Protein AF-A0A662P6S3-F1 (afdb_monomer)

Nearest PDB structures (foldseek):
  6v1i-assembly1_A  TM=3.596E-01  e=6.073E-02  Oshimavirus P7426
  6ejq-assembly1_I  TM=2.987E-01  e=2.767E+00  Thermus phage G20c
  6ejq-assembly1_E  TM=3.464E-01  e=5.175E+00  Thermus phage G20c

Solvent-accessible surface area (backbone atoms only — not comparable to full-atom values): 9634 Å² total; per-residue (Å²): 129,86,75,76,51,68,52,67,73,70,69,38,56,66,60,55,50,51,44,48,74,74,66,49,50,53,57,56,47,15,51,53,54,22,58,75,40,73,78,77,55,81,51,48,38,71,56,46,50,54,49,53,51,50,52,51,50,56,47,45,71,61,45,46,63,53,51,53,52,49,45,68,71,39,48,67,61,51,52,47,49,52,47,54,52,43,55,52,29,50,34,36,44,73,30,42,43,79,51,51,96,83,76,46,79,63,54,73,54,51,75,69,60,20,51,52,24,47,56,50,42,52,53,51,48,52,51,53,36,46,76,70,62,67,57,66,99,63,75,99,70,80,88,71,71,92,64,81,55,68,58,59,58,48,52,53,51,50,56,53,50,53,72,72,76,111

Radius of gyration: 28.18 Å; Cα contacts (8 Å, |Δi|>4): 94; chains: 1; bounding box: 60×35×78 Å

Sequence (166 aa):
MASVQKIEKYGLQERTLTLLSEGHSHQEIAEILTRELEGRDTISQPAVSRWLKKVRKRRQEVVQPKVDKFLEETVESDLKCLQEMMDFQYQQFKGRLAADISGGQPKILGLKERNQAHDRLLEILKVKFRWMGIDGDQGAGDILDPVDLSKFRNELKEEMKEAQNG

Secondary structure (DSSP, 8-state):
-PPPPHHHHTT-HHHHHHHHHTT--HHHHHHHHHHHTTTS----HHHHHHHHHHHHHHHHHHHHHHHHHHHHHHHHHHHHHHHHHHHHHHHHHTT-PPPPTTTPPPPPPPHHHHHHHHHHHHHHHHHHHHHTT-S-S--SS----SS-THHHHHHHHHHHHHHHH-

pLDDT: mean 70.37, std 17.24, range [32.03, 95.81]

Foldseek 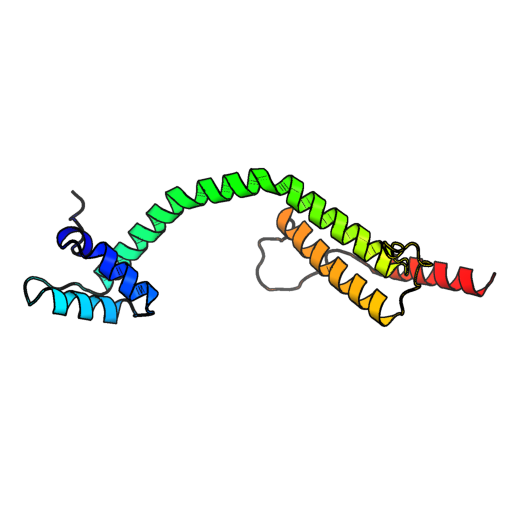3Di:
DPPDQVCRVVVVVVVLVVCVVVVDQLQVSQVVVQVVCVPVDGGHSVSSVVVVVVVVVVCCVVVVVVVVVVCVVCVVVVVVVLVVLLVQLVCVLVQFHDADPVRDDTGRDDPVSNVVSVVVNLVSVVVVCVVVVVPDPDDDDDDPPPDPCVVVVVVVVVVVVVVVPD

Structure (mmCIF, N/CA/C/O backbone):
data_AF-A0A662P6S3-F1
#
_entry.id   AF-A0A662P6S3-F1
#
loop_
_atom_site.group_PDB
_atom_site.id
_atom_site.type_symbol
_atom_site.label_atom_id
_atom_site.label_alt_id
_atom_site.label_comp_id
_atom_site.label_asym_id
_atom_site.label_entity_id
_atom_site.label_seq_id
_atom_site.pdbx_PDB_ins_code
_atom_site.Cartn_x
_atom_site.Cartn_y
_atom_site.Cartn_z
_atom_site.occupancy
_atom_site.B_iso_or_equiv
_atom_site.auth_seq_id
_atom_site.auth_comp_id
_atom_site.auth_asym_id
_atom_site.auth_atom_id
_atom_site.pdbx_PDB_model_num
ATOM 1 N N . MET A 1 1 ? -22.759 -14.641 22.903 1.00 38.41 1 MET A N 1
ATOM 2 C CA . MET A 1 1 ? -22.920 -13.299 22.300 1.00 38.41 1 MET A CA 1
ATOM 3 C C . MET A 1 1 ? -21.594 -12.563 22.424 1.00 38.41 1 MET A C 1
ATOM 5 O O . MET A 1 1 ? -21.098 -12.458 23.537 1.00 38.41 1 MET A O 1
ATOM 9 N N . ALA A 1 2 ? -20.967 -12.136 21.322 1.00 45.50 2 ALA A N 1
ATOM 10 C CA . ALA A 1 2 ? -19.737 -11.345 21.407 1.00 45.50 2 ALA A CA 1
ATOM 11 C C . ALA A 1 2 ? -20.061 -10.015 22.103 1.00 45.50 2 ALA A C 1
ATOM 13 O O . ALA A 1 2 ? -20.923 -9.279 21.628 1.00 45.50 2 ALA A O 1
ATOM 14 N N . SER A 1 3 ? -19.428 -9.733 23.244 1.00 58.19 3 SER A N 1
ATOM 15 C CA . SER A 1 3 ? -19.622 -8.470 23.963 1.00 58.19 3 SER A CA 1
ATOM 16 C C . SER A 1 3 ? -19.355 -7.303 23.012 1.00 58.19 3 SER A C 1
ATOM 18 O O . SER A 1 3 ? -18.282 -7.259 22.400 1.00 58.19 3 SER A O 1
ATOM 20 N N . VAL A 1 4 ? -20.303 -6.371 22.890 1.00 65.19 4 VAL A N 1
ATOM 21 C CA . VAL A 1 4 ? -20.112 -5.139 22.110 1.00 65.19 4 VAL A CA 1
ATOM 22 C C . VAL A 1 4 ? -18.844 -4.453 22.617 1.00 65.19 4 VAL A C 1
ATOM 24 O O . VAL A 1 4 ? -18.700 -4.217 23.819 1.00 65.19 4 VAL A O 1
ATOM 27 N N . GLN A 1 5 ? -17.883 -4.203 21.724 1.00 80.88 5 GLN A N 1
ATOM 28 C CA . GLN A 1 5 ? -16.609 -3.611 22.127 1.00 80.88 5 GLN A CA 1
ATOM 29 C C . GLN A 1 5 ? -16.862 -2.191 22.642 1.00 80.88 5 GLN A C 1
ATOM 31 O O . GLN A 1 5 ? -17.642 -1.451 22.047 1.00 80.88 5 GLN A O 1
ATOM 36 N N . LYS A 1 6 ? -16.206 -1.799 23.743 1.00 86.62 6 LYS A N 1
ATOM 37 C CA . LYS A 1 6 ? -16.462 -0.517 24.428 1.00 86.62 6 LYS A CA 1
ATOM 38 C C . LYS A 1 6 ? -16.406 0.694 23.486 1.00 86.62 6 LYS A C 1
ATOM 40 O O . LYS A 1 6 ? -17.244 1.577 23.587 1.00 86.62 6 LYS A O 1
ATOM 45 N N . ILE A 1 7 ? -15.491 0.686 22.518 1.00 89.38 7 ILE A N 1
ATOM 46 C CA . ILE A 1 7 ? -15.366 1.745 21.504 1.00 89.38 7 ILE A CA 1
ATOM 47 C C . ILE A 1 7 ? -16.655 1.901 20.680 1.00 89.38 7 ILE A C 1
ATOM 49 O O . ILE A 1 7 ? -17.087 3.019 20.427 1.00 89.38 7 ILE A O 1
ATOM 53 N N . GLU A 1 8 ? -17.306 0.794 20.310 1.00 90.38 8 GLU A N 1
ATOM 54 C CA . GLU A 1 8 ? -18.583 0.815 19.582 1.00 90.38 8 GLU A CA 1
ATOM 55 C C . GLU A 1 8 ? -19.743 1.212 20.497 1.00 90.38 8 GLU A C 1
ATOM 57 O O . GLU A 1 8 ? -20.603 1.992 20.099 1.00 90.38 8 GLU A O 1
ATOM 62 N N . LYS A 1 9 ? -19.738 0.708 21.738 1.00 89.69 9 LYS A N 1
ATOM 63 C CA . LYS A 1 9 ? -20.754 1.007 22.755 1.00 89.69 9 LYS A CA 1
ATOM 64 C C . LYS A 1 9 ? -20.862 2.509 23.046 1.00 89.69 9 LYS A C 1
ATOM 66 O O . LYS A 1 9 ? -21.966 2.997 23.255 1.00 89.69 9 LYS A O 1
ATOM 71 N N . TYR A 1 10 ? -19.734 3.215 23.082 1.00 91.31 10 TYR A N 1
ATOM 72 C CA . TYR A 1 10 ? -19.676 4.639 23.421 1.00 91.31 10 TYR A CA 1
ATOM 73 C C . TYR A 1 10 ? -19.621 5.574 22.203 1.00 91.31 10 TYR A C 1
ATOM 75 O O . TYR A 1 10 ? -19.476 6.776 22.387 1.00 91.31 10 TYR A O 1
ATOM 83 N N . GLY A 1 11 ? -19.738 5.063 20.972 1.00 90.56 11 GLY A N 1
ATOM 84 C CA . GLY A 1 11 ? -19.722 5.921 19.780 1.00 90.56 11 GLY A CA 1
ATOM 85 C C . GLY A 1 11 ? -18.351 6.541 19.461 1.00 90.56 11 GLY A C 1
ATOM 86 O O . GLY A 1 11 ? -18.282 7.577 18.811 1.00 90.56 11 GLY A O 1
ATOM 87 N N . LEU A 1 12 ? -17.251 5.934 19.921 1.00 92.62 12 LEU A N 1
ATOM 88 C CA . LEU A 1 12 ? -15.894 6.497 19.836 1.00 92.62 12 LEU A CA 1
ATOM 89 C C . LEU A 1 12 ? -15.134 6.077 18.567 1.00 92.62 12 LEU A C 1
ATOM 91 O O . LEU A 1 12 ? -13.921 6.269 18.475 1.00 92.62 12 LEU A O 1
ATOM 95 N N . GLN A 1 13 ? -15.810 5.461 17.594 1.00 92.31 13 GLN A N 1
ATOM 96 C CA . GLN A 1 13 ? -15.182 4.867 16.410 1.00 92.31 13 GLN A CA 1
ATOM 97 C C . GLN A 1 13 ? -14.409 5.898 15.583 1.00 92.31 13 GLN A C 1
ATOM 99 O O . GLN A 1 13 ? -13.244 5.678 15.259 1.00 92.31 13 GLN A O 1
ATOM 104 N N . GLU A 1 14 ? -15.059 7.010 15.236 1.00 90.25 14 GLU A N 1
ATOM 105 C CA . GLU A 1 14 ? -14.456 8.069 14.424 1.00 90.25 14 GLU A CA 1
ATOM 106 C C . GLU A 1 14 ? -13.274 8.695 15.157 1.00 90.25 14 GLU A C 1
ATOM 108 O O . GLU A 1 14 ? -12.165 8.723 14.632 1.00 90.25 14 GLU A O 1
ATOM 113 N N . ARG A 1 15 ? -13.472 9.042 16.432 1.00 93.12 15 ARG A N 1
ATOM 114 C CA . ARG A 1 15 ? -12.425 9.602 17.286 1.00 93.12 15 ARG A CA 1
ATOM 115 C C . ARG A 1 15 ? -11.196 8.698 17.393 1.00 93.12 15 ARG A C 1
ATOM 117 O O . ARG A 1 15 ? -10.072 9.172 17.261 1.00 93.12 15 ARG A O 1
ATOM 124 N N . THR A 1 16 ? -11.405 7.392 17.567 1.00 90.94 16 THR A N 1
ATOM 125 C CA . THR A 1 16 ? -10.322 6.394 17.622 1.00 90.94 16 THR A CA 1
ATOM 126 C C . THR A 1 16 ? -9.518 6.361 16.316 1.00 90.94 16 THR A C 1
ATOM 128 O O . THR A 1 16 ? -8.301 6.193 16.347 1.00 90.94 16 THR A O 1
ATOM 131 N N . LEU A 1 17 ? -10.178 6.518 15.163 1.00 89.69 17 LEU A N 1
ATOM 132 C CA . LEU A 1 17 ? -9.511 6.551 13.858 1.00 89.69 17 LEU A CA 1
ATOM 133 C C . LEU A 1 17 ? -8.761 7.863 13.624 1.00 89.69 17 LEU A C 1
ATOM 135 O O . LEU A 1 17 ? -7.653 7.819 13.094 1.00 89.69 17 LEU A O 1
ATOM 139 N N . THR A 1 18 ? -9.331 8.995 14.041 1.00 87.81 18 THR A N 1
ATOM 140 C CA . THR A 1 18 ? -8.677 10.307 13.963 1.00 87.81 18 THR A CA 1
ATOM 141 C C . THR A 1 18 ? -7.380 10.309 14.764 1.00 87.81 18 THR A C 1
ATOM 143 O O . THR A 1 18 ? -6.325 10.584 14.201 1.00 87.81 18 THR A O 1
ATOM 146 N N . LEU A 1 19 ? -7.422 9.870 16.026 1.00 86.69 19 LEU A N 1
ATOM 147 C CA . LEU A 1 19 ? -6.229 9.809 16.875 1.00 86.69 19 LEU A CA 1
ATOM 148 C C . LEU A 1 19 ? -5.149 8.880 16.293 1.00 86.69 19 LEU A C 1
ATOM 150 O O . LEU A 1 19 ? -3.960 9.180 16.358 1.00 86.69 19 LEU A O 1
ATOM 154 N N . LEU A 1 20 ? -5.551 7.763 15.675 1.00 87.75 20 LEU A N 1
ATOM 155 C CA . LEU A 1 20 ? -4.606 6.889 14.979 1.00 87.75 20 LEU A CA 1
ATOM 156 C C . LEU A 1 20 ? -3.960 7.588 13.769 1.00 87.75 20 LEU A C 1
ATOM 158 O O . LEU A 1 20 ? -2.769 7.408 13.533 1.00 87.75 20 LEU A O 1
ATOM 162 N N . SER A 1 21 ? -4.724 8.375 13.003 1.00 77.69 21 SER A N 1
ATOM 163 C CA . SER A 1 21 ? -4.194 9.131 11.856 1.00 77.69 21 SER A CA 1
ATOM 164 C C . SER A 1 21 ? -3.273 10.283 12.260 1.00 77.69 21 SER A C 1
ATOM 166 O O . SER A 1 21 ? -2.363 10.625 11.513 1.00 77.69 21 SER A O 1
ATOM 168 N N . GLU A 1 22 ? -3.463 10.824 13.463 1.00 84.44 22 GLU A N 1
ATOM 169 C CA . GLU A 1 22 ? -2.597 11.833 14.082 1.00 84.44 22 GLU A CA 1
ATOM 170 C C . GLU A 1 22 ? -1.282 11.232 14.618 1.00 84.44 22 GLU A C 1
ATOM 172 O O . GLU A 1 22 ? -0.404 11.961 15.071 1.00 84.44 22 GLU A O 1
ATOM 177 N N . GLY A 1 23 ? -1.112 9.906 14.532 1.00 89.62 23 GLY A N 1
ATOM 178 C CA . GLY A 1 23 ? 0.123 9.209 14.896 1.00 89.62 23 GLY A CA 1
ATOM 179 C C . GLY A 1 23 ? 0.190 8.740 16.349 1.00 89.62 23 GLY A C 1
ATOM 180 O O . GLY A 1 23 ? 1.239 8.257 16.773 1.00 89.62 23 GLY A O 1
ATOM 181 N N . HIS A 1 24 ? -0.905 8.834 17.110 1.00 88.62 24 HIS A N 1
ATOM 182 C CA . HIS A 1 24 ? -0.928 8.366 18.493 1.00 88.62 24 HIS A CA 1
ATOM 183 C C . HIS A 1 24 ? -0.779 6.842 18.588 1.00 88.62 24 HIS A C 1
ATOM 185 O O . HIS A 1 24 ? -1.395 6.065 17.850 1.00 88.62 24 HIS A O 1
ATOM 191 N N . SER A 1 25 ? 0.006 6.397 19.564 1.00 93.69 25 SER A N 1
ATOM 192 C CA . SER A 1 25 ? 0.114 4.990 19.933 1.00 93.69 25 SER A CA 1
ATOM 193 C C . SER A 1 25 ? -1.201 4.469 20.524 1.00 93.69 25 SER A C 1
ATOM 195 O O . SER A 1 25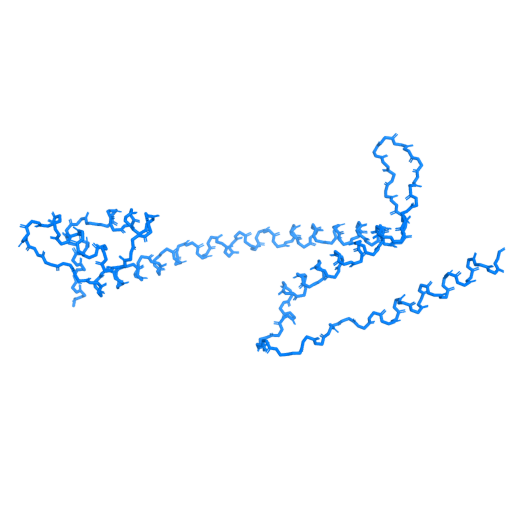 ? -2.008 5.205 21.088 1.00 93.69 25 SER A O 1
ATOM 197 N N . HIS A 1 26 ? -1.418 3.151 20.474 1.00 93.69 26 HIS A N 1
ATOM 198 C CA . HIS A 1 26 ? -2.639 2.550 21.030 1.00 93.69 26 HIS A CA 1
ATOM 199 C C . HIS A 1 26 ? -2.834 2.829 22.532 1.00 93.69 26 HIS A C 1
ATOM 201 O O . HIS A 1 26 ? -3.968 2.805 23.009 1.00 93.69 26 HIS A O 1
ATOM 207 N N . GLN A 1 27 ? -1.739 3.042 23.270 1.00 95.25 27 GLN A N 1
ATOM 208 C CA . GLN A 1 27 ? -1.772 3.385 24.690 1.00 95.25 27 GLN A CA 1
ATOM 209 C C . GLN A 1 27 ? -2.273 4.819 24.888 1.00 95.25 27 GLN A C 1
ATOM 211 O O . GLN A 1 27 ? -3.226 5.028 25.633 1.00 95.25 27 GLN A O 1
ATOM 216 N N . GLU A 1 28 ? -1.709 5.782 24.157 1.00 93.94 28 GLU A N 1
ATOM 217 C CA . GLU A 1 28 ? -2.140 7.185 24.205 1.00 93.94 28 GLU A CA 1
ATOM 218 C C . GLU A 1 28 ? -3.605 7.333 23.791 1.00 93.94 28 GLU A C 1
ATOM 220 O O . GLU A 1 28 ? -4.372 8.018 24.463 1.00 93.94 28 GLU A O 1
ATOM 225 N N . ILE A 1 29 ? -4.032 6.614 22.748 1.00 94.56 29 ILE A N 1
ATOM 226 C CA . ILE A 1 29 ? -5.438 6.583 22.327 1.00 94.56 29 ILE A CA 1
ATOM 227 C C . ILE A 1 29 ? -6.333 6.096 23.473 1.00 94.56 29 ILE A C 1
ATOM 229 O O . ILE A 1 29 ? -7.358 6.706 23.761 1.00 94.56 29 ILE A O 1
ATOM 233 N N . ALA A 1 30 ? -5.959 5.006 24.148 1.00 95.56 30 ALA A N 1
ATOM 234 C CA . ALA A 1 30 ? -6.745 4.459 25.251 1.00 95.56 30 ALA A CA 1
ATOM 235 C C . ALA A 1 30 ? -6.880 5.451 26.419 1.00 95.56 30 ALA A C 1
ATOM 237 O O . ALA A 1 30 ? -7.960 5.584 26.999 1.00 95.56 30 ALA A O 1
ATOM 238 N N . GLU A 1 31 ? -5.807 6.176 26.734 1.00 95.81 31 GLU A N 1
ATOM 239 C CA . GLU A 1 31 ? -5.801 7.205 27.773 1.00 95.81 31 GLU A CA 1
ATOM 240 C C . GLU A 1 31 ? -6.660 8.412 27.398 1.00 95.81 31 GLU A C 1
ATOM 242 O O . GLU A 1 31 ? -7.466 8.848 28.218 1.00 95.81 31 GLU A O 1
ATOM 247 N N . ILE A 1 32 ? -6.535 8.920 26.169 1.00 95.31 32 ILE A N 1
ATOM 248 C CA . ILE A 1 32 ? -7.335 10.048 25.671 1.00 95.31 32 ILE A CA 1
ATOM 249 C C . ILE A 1 32 ? -8.822 9.691 25.717 1.00 95.31 32 ILE A C 1
ATOM 251 O O . ILE A 1 32 ? -9.604 10.406 26.339 1.00 95.31 32 ILE A O 1
ATOM 255 N N . LEU A 1 33 ? -9.203 8.539 25.158 1.00 94.50 33 LEU A N 1
ATOM 256 C CA . LEU A 1 33 ? -10.597 8.094 25.144 1.00 94.50 33 LEU A CA 1
ATOM 257 C C . LEU A 1 33 ? -11.141 7.840 26.558 1.00 94.50 33 LEU A C 1
ATOM 259 O O . LEU A 1 33 ? -12.308 8.102 26.828 1.00 94.50 33 LEU A O 1
ATOM 263 N N . THR A 1 34 ? -10.312 7.347 27.483 1.00 94.75 34 THR A N 1
ATOM 264 C CA . THR A 1 34 ? -10.714 7.173 28.889 1.00 94.75 34 THR A CA 1
ATOM 265 C C . THR A 1 34 ? -10.964 8.515 29.577 1.00 94.75 34 THR A C 1
ATOM 267 O O . THR A 1 34 ? -11.920 8.631 30.341 1.00 94.75 34 THR A O 1
ATOM 270 N N . ARG A 1 35 ? -10.143 9.539 29.305 1.00 93.75 35 ARG A N 1
ATOM 271 C CA . ARG A 1 35 ? -10.355 10.896 29.837 1.00 93.75 35 ARG A CA 1
ATOM 272 C C . ARG A 1 35 ? -11.633 11.521 29.272 1.00 93.75 35 ARG A C 1
ATOM 274 O O . ARG A 1 35 ? -12.411 12.076 30.038 1.00 93.75 35 ARG A O 1
ATOM 281 N N . GLU A 1 36 ? -11.882 11.362 27.972 1.00 91.88 36 GLU A N 1
ATOM 282 C CA . GLU A 1 36 ? -13.101 11.841 27.293 1.00 91.88 36 GLU A CA 1
ATOM 283 C C . GLU A 1 36 ? -14.386 11.156 27.806 1.00 91.88 36 GLU A C 1
ATOM 285 O O . GLU A 1 36 ? -15.478 11.701 27.671 1.00 91.88 36 GLU A O 1
ATOM 290 N N . LEU A 1 37 ? -14.277 9.978 28.433 1.00 91.62 37 LEU A N 1
ATOM 291 C CA . LEU A 1 37 ? -15.408 9.291 29.064 1.00 91.62 37 LEU A CA 1
ATOM 292 C C . LEU A 1 37 ? -15.768 9.829 30.459 1.00 91.62 37 LEU A C 1
ATOM 294 O O . LEU A 1 37 ? -16.737 9.338 31.039 1.00 91.62 37 LEU A O 1
ATOM 298 N N . GLU A 1 38 ? -15.021 10.795 31.005 1.00 88.81 38 GLU A N 1
ATOM 299 C CA . GLU A 1 38 ? -15.315 11.484 32.276 1.00 88.81 38 GLU A CA 1
ATOM 300 C C . GLU A 1 38 ? -15.654 10.524 33.438 1.00 88.81 38 GLU A C 1
ATOM 302 O O . GLU A 1 38 ? -16.576 10.742 34.222 1.00 88.81 38 GLU A O 1
ATOM 307 N N . GLY A 1 39 ? -14.934 9.400 33.531 1.00 83.56 39 GLY A N 1
ATOM 308 C CA . GLY A 1 39 ? -15.119 8.403 34.594 1.00 83.56 39 GLY A CA 1
ATOM 309 C C . GLY A 1 39 ? -16.289 7.429 34.397 1.00 83.56 39 GLY A C 1
ATOM 310 O O . GLY A 1 39 ? -16.508 6.573 35.251 1.00 83.56 39 GLY A O 1
ATOM 311 N N . ARG A 1 40 ? -17.018 7.493 33.273 1.00 86.12 40 ARG A N 1
ATOM 312 C CA . ARG A 1 40 ? -18.115 6.552 32.963 1.00 86.12 40 ARG A CA 1
ATOM 313 C C . ARG A 1 40 ? -17.633 5.126 32.710 1.00 86.12 40 ARG A C 1
ATOM 315 O O . ARG A 1 40 ? -18.367 4.178 32.977 1.00 86.12 40 ARG A O 1
ATOM 322 N N . ASP A 1 41 ? -16.446 4.972 32.130 1.00 89.88 41 ASP A N 1
ATOM 323 C CA . ASP A 1 41 ? -15.787 3.685 31.901 1.00 89.88 41 ASP A CA 1
ATOM 324 C C . ASP A 1 41 ? -14.297 3.911 31.583 1.00 89.88 41 ASP A C 1
ATOM 326 O O . ASP A 1 41 ? -13.845 5.037 31.379 1.00 89.88 41 ASP A O 1
ATOM 330 N N . THR A 1 42 ? -13.537 2.824 31.506 1.00 91.38 42 THR A N 1
ATOM 331 C CA . THR A 1 42 ? -12.135 2.809 31.090 1.00 91.38 42 THR A CA 1
ATOM 332 C C . THR A 1 42 ? -11.968 2.012 29.803 1.00 91.38 42 THR A C 1
ATOM 334 O O . THR A 1 42 ? -12.436 0.868 29.676 1.00 91.38 42 THR A O 1
ATOM 337 N N . ILE A 1 43 ? -11.247 2.605 28.855 1.00 91.81 43 ILE A N 1
ATOM 338 C CA . ILE A 1 43 ? -10.806 1.957 27.624 1.00 91.81 43 ILE A CA 1
ATOM 339 C C . ILE A 1 43 ? -9.344 1.573 27.799 1.00 91.81 43 ILE A C 1
ATOM 341 O O . ILE A 1 43 ? -8.497 2.402 28.098 1.00 91.81 43 ILE A O 1
ATOM 345 N N . SER A 1 44 ? -9.048 0.288 27.620 1.00 93.19 44 SER A N 1
ATOM 346 C CA . SER A 1 44 ? -7.687 -0.230 27.716 1.00 93.19 44 SER A CA 1
ATOM 347 C C . SER A 1 44 ? -7.027 -0.325 26.341 1.00 93.19 44 SER A C 1
ATOM 349 O O . SER A 1 44 ? -7.696 -0.533 25.325 1.00 93.19 44 SER A O 1
ATOM 351 N N . GLN A 1 45 ? -5.697 -0.256 26.304 1.00 94.44 45 GLN A N 1
ATOM 352 C CA . GLN A 1 45 ? -4.906 -0.434 25.082 1.00 94.44 45 GLN A CA 1
ATOM 353 C C . GLN A 1 45 ? -5.247 -1.731 24.313 1.00 94.44 45 GLN A C 1
ATOM 355 O O . GLN A 1 45 ? -5.429 -1.665 23.091 1.00 94.44 45 GLN A O 1
ATOM 360 N N . PRO A 1 46 ? -5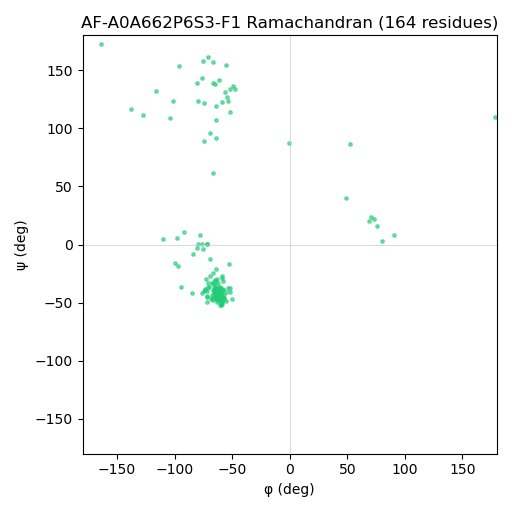.471 -2.895 24.967 1.00 93.69 46 PRO A N 1
ATOM 361 C CA . PRO A 1 46 ? -5.895 -4.103 24.262 1.00 93.69 46 PRO A CA 1
ATOM 362 C C . PRO A 1 46 ? -7.299 -4.003 23.654 1.00 93.69 46 PRO A C 1
ATOM 364 O O . PRO A 1 46 ? -7.620 -4.749 22.727 1.00 93.69 46 PRO A O 1
ATOM 367 N N . ALA A 1 47 ? -8.173 -3.140 24.180 1.00 91.12 47 ALA A N 1
ATOM 368 C CA . ALA A 1 47 ? -9.487 -2.889 23.590 1.00 91.12 47 ALA A CA 1
ATOM 369 C C . ALA A 1 47 ? -9.354 -2.081 22.290 1.00 91.12 47 ALA A C 1
ATOM 371 O O . ALA A 1 47 ? -9.934 -2.476 21.279 1.00 91.12 47 ALA A O 1
ATOM 372 N N . VAL A 1 48 ? -8.522 -1.033 22.297 1.00 91.50 48 VAL A N 1
ATOM 373 C CA . VAL A 1 48 ? -8.177 -0.240 21.103 1.00 91.50 48 VAL A CA 1
ATOM 374 C C . VAL A 1 48 ? -7.551 -1.125 20.028 1.00 91.50 48 VAL A C 1
ATOM 376 O O . VAL A 1 48 ? -8.045 -1.176 18.903 1.00 91.50 48 VAL A O 1
ATOM 379 N N . SER A 1 49 ? -6.528 -1.907 20.385 1.00 91.88 49 SER A N 1
ATOM 380 C CA . SER A 1 49 ? -5.843 -2.800 19.444 1.00 91.88 49 SER A CA 1
ATOM 381 C C . SER A 1 49 ? -6.791 -3.824 18.806 1.00 91.88 49 SER A C 1
ATOM 383 O O . SER A 1 49 ? -6.798 -3.999 17.584 1.00 91.88 49 SER A O 1
ATOM 385 N N . ARG A 1 50 ? -7.648 -4.477 19.606 1.00 91.44 50 ARG A N 1
ATOM 386 C CA . ARG A 1 50 ? -8.627 -5.450 19.092 1.00 91.44 50 ARG A CA 1
ATOM 387 C C . ARG A 1 50 ? -9.647 -4.809 18.158 1.00 91.44 50 ARG A C 1
ATOM 389 O O . ARG A 1 50 ? -9.996 -5.417 17.144 1.00 91.44 50 ARG A O 1
ATOM 396 N N . TRP A 1 51 ? -10.104 -3.604 18.479 1.00 92.94 51 TRP A N 1
ATOM 397 C CA . TRP A 1 51 ? -11.048 -2.881 17.638 1.00 92.94 51 TRP A CA 1
ATOM 398 C C . TRP A 1 51 ? -10.414 -2.450 16.314 1.00 92.94 51 TRP A C 1
ATOM 400 O O . TRP A 1 51 ? -10.956 -2.752 15.252 1.00 92.94 51 TRP A O 1
ATOM 410 N N . LEU A 1 52 ? -9.214 -1.866 16.343 1.00 88.94 52 LEU A N 1
ATOM 411 C CA . LEU A 1 52 ? -8.478 -1.494 15.131 1.00 88.94 52 LEU A CA 1
ATOM 412 C C . LEU A 1 52 ? -8.190 -2.705 14.235 1.00 88.94 52 LEU A C 1
ATOM 414 O O . LEU A 1 52 ? -8.354 -2.628 13.016 1.00 88.94 52 LEU A O 1
ATOM 418 N N . LYS A 1 53 ? -7.851 -3.861 14.823 1.00 88.69 53 LYS A N 1
ATOM 419 C CA . LYS A 1 53 ? -7.689 -5.119 14.077 1.00 88.69 53 LYS A CA 1
ATOM 420 C C . LYS A 1 53 ? -8.991 -5.550 13.393 1.00 88.69 53 LYS A C 1
ATOM 422 O O . LYS A 1 53 ? -8.961 -5.953 12.231 1.00 88.69 53 LYS A O 1
ATOM 427 N N . LYS A 1 54 ? -10.135 -5.433 14.078 1.00 87.94 54 LYS A N 1
ATOM 428 C CA . LYS A 1 54 ? -11.467 -5.711 13.511 1.00 87.94 54 LYS A CA 1
ATOM 429 C C . LYS A 1 54 ? -11.785 -4.764 12.349 1.00 87.94 54 LYS A C 1
ATOM 431 O O . LYS A 1 54 ? -12.230 -5.227 11.301 1.00 87.94 54 LYS A O 1
ATOM 436 N N . VAL A 1 55 ? -11.514 -3.466 12.500 1.00 83.38 55 VAL A N 1
ATOM 437 C CA . VAL A 1 55 ? -11.704 -2.468 11.434 1.00 83.38 55 VAL A CA 1
ATOM 438 C C . VAL A 1 55 ? -10.821 -2.780 10.230 1.00 83.38 55 VAL A C 1
ATOM 440 O O . VAL A 1 55 ? -11.321 -2.784 9.108 1.00 83.38 55 VAL A O 1
ATOM 443 N N . ARG A 1 56 ? -9.538 -3.094 10.443 1.00 83.25 56 ARG A N 1
ATOM 444 C CA . ARG A 1 56 ? -8.610 -3.471 9.368 1.00 83.25 56 ARG A CA 1
ATOM 445 C C . ARG A 1 56 ? -9.104 -4.694 8.605 1.00 83.25 56 ARG A C 1
ATOM 447 O O . ARG A 1 56 ? -9.135 -4.650 7.383 1.00 83.25 56 ARG A O 1
ATOM 454 N N . LYS A 1 57 ? -9.546 -5.738 9.312 1.00 80.19 57 LYS A N 1
ATOM 455 C CA . LYS A 1 57 ? -10.100 -6.945 8.687 1.00 80.19 57 LYS A CA 1
ATOM 456 C C . LYS A 1 57 ? -11.340 -6.627 7.845 1.00 80.19 57 LYS A C 1
ATOM 458 O O . LYS A 1 57 ? -11.389 -6.995 6.682 1.00 80.19 57 LYS A O 1
ATOM 463 N N . ARG A 1 58 ? -12.292 -5.863 8.392 1.00 79.75 58 ARG A N 1
ATOM 464 C CA . ARG A 1 58 ? -13.503 -5.454 7.661 1.00 79.75 58 ARG A CA 1
ATOM 465 C C . ARG A 1 58 ? -13.179 -4.601 6.433 1.00 79.75 58 ARG A C 1
ATOM 467 O O . ARG A 1 58 ? -13.795 -4.762 5.388 1.00 79.75 58 ARG A O 1
ATOM 474 N N . ARG A 1 59 ? -12.219 -3.677 6.552 1.00 75.62 59 ARG A N 1
ATOM 475 C CA . ARG A 1 59 ? -11.746 -2.877 5.414 1.00 75.62 59 ARG A CA 1
ATOM 476 C C . ARG A 1 59 ? -11.097 -3.769 4.365 1.00 75.62 59 ARG A C 1
ATOM 478 O O . ARG A 1 59 ? -11.416 -3.610 3.201 1.00 75.62 59 ARG A O 1
ATOM 485 N N . GLN A 1 60 ? -10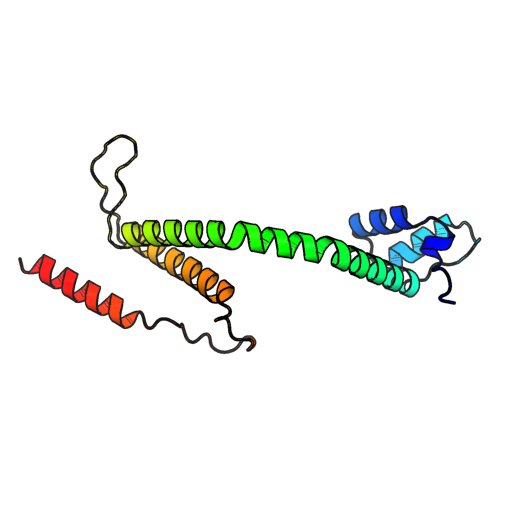.258 -4.719 4.766 1.00 68.94 60 GLN A N 1
ATOM 486 C CA . GLN A 1 60 ? -9.638 -5.675 3.852 1.00 68.94 60 GLN A CA 1
ATOM 487 C C . GLN A 1 60 ? -10.690 -6.509 3.111 1.00 68.94 60 GLN A C 1
ATOM 489 O O . GLN A 1 60 ? -10.626 -6.593 1.896 1.00 68.94 60 GLN A O 1
ATOM 494 N N . GLU A 1 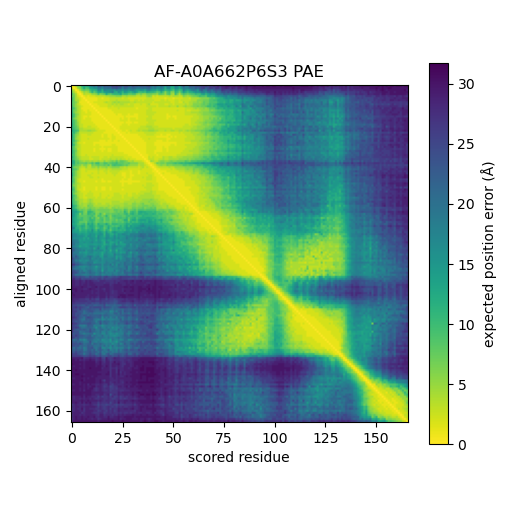61 ? -11.709 -7.029 3.796 1.00 76.38 61 GLU A N 1
ATOM 495 C CA . GLU A 1 61 ? -12.805 -7.791 3.169 1.00 76.38 61 GLU A CA 1
ATOM 496 C C . GLU A 1 61 ? -13.569 -6.991 2.096 1.00 76.38 61 GLU A C 1
ATOM 498 O O . GLU A 1 61 ? -14.092 -7.573 1.152 1.00 76.38 61 GLU A O 1
ATOM 503 N N . VAL A 1 62 ? -13.626 -5.659 2.210 1.00 73.31 62 VAL A N 1
ATOM 504 C CA . VAL A 1 62 ? -14.314 -4.782 1.243 1.00 73.31 62 VAL A CA 1
ATOM 505 C C . VAL A 1 62 ? -13.373 -4.231 0.169 1.00 73.31 62 VAL A C 1
ATOM 507 O O . VAL A 1 62 ? -13.782 -4.035 -0.974 1.00 73.31 62 VAL A O 1
ATOM 510 N N . VAL A 1 63 ? -12.134 -3.914 0.540 1.00 65.50 63 VAL A N 1
ATOM 511 C CA . VAL A 1 63 ? -11.148 -3.263 -0.330 1.00 65.50 63 VAL A CA 1
ATOM 512 C C . VAL A 1 63 ? -10.415 -4.290 -1.178 1.00 65.50 63 VAL A C 1
ATOM 514 O O . VAL A 1 63 ? -10.239 -4.038 -2.364 1.00 65.50 63 VAL A O 1
ATOM 517 N N . GLN A 1 64 ? -10.038 -5.440 -0.613 1.00 66.56 64 GLN A N 1
ATOM 518 C CA . GLN A 1 64 ? -9.265 -6.461 -1.320 1.00 66.56 64 GLN A CA 1
ATOM 519 C C . GLN A 1 64 ? -9.959 -6.902 -2.615 1.00 66.56 64 GLN A C 1
ATOM 521 O O . GLN A 1 64 ? -9.325 -6.776 -3.652 1.00 66.56 64 GLN A O 1
ATOM 526 N N . PRO A 1 65 ? -11.269 -7.233 -2.638 1.00 70.62 65 PRO A N 1
ATOM 527 C CA . PRO A 1 65 ? -11.918 -7.628 -3.889 1.00 70.62 65 PRO A CA 1
ATOM 528 C C . PRO A 1 65 ? -11.950 -6.513 -4.942 1.00 70.62 65 PRO A C 1
ATOM 530 O O . PRO A 1 65 ? -11.963 -6.786 -6.136 1.00 70.62 65 PRO A O 1
ATOM 533 N N . LYS A 1 66 ? -11.984 -5.242 -4.517 1.00 66.31 66 LYS A N 1
ATOM 534 C CA . LYS A 1 66 ? -11.936 -4.100 -5.443 1.00 66.31 66 LYS A CA 1
ATOM 535 C C . LYS A 1 66 ? -10.542 -3.913 -6.026 1.00 66.31 66 LYS A C 1
ATOM 537 O O . LYS A 1 66 ? -10.433 -3.558 -7.191 1.00 66.31 66 LYS A O 1
ATOM 542 N N . VAL A 1 67 ? -9.510 -4.123 -5.212 1.00 60.97 67 VAL A N 1
ATOM 543 C CA . VAL A 1 67 ? -8.114 -4.096 -5.655 1.00 60.97 67 VAL A CA 1
ATOM 544 C C . VAL A 1 67 ? -7.853 -5.258 -6.602 1.00 60.97 67 VAL A C 1
ATOM 546 O O . VAL A 1 67 ? -7.339 -5.019 -7.682 1.00 60.97 67 VAL A O 1
ATOM 549 N N . ASP A 1 68 ? -8.270 -6.473 -6.250 1.00 65.69 68 ASP A N 1
ATOM 550 C CA . ASP A 1 68 ? -8.094 -7.661 -7.091 1.00 65.69 68 ASP A CA 1
ATOM 551 C C . ASP A 1 68 ? -8.783 -7.473 -8.447 1.00 65.69 68 ASP A C 1
ATOM 553 O O . ASP A 1 68 ? -8.160 -7.660 -9.485 1.00 65.69 68 ASP A O 1
ATOM 557 N N . LYS A 1 69 ? -10.027 -6.977 -8.446 1.00 69.31 69 LYS A N 1
ATOM 558 C CA . LYS A 1 69 ? -10.752 -6.652 -9.678 1.00 69.31 69 LYS A CA 1
ATOM 559 C C . LYS A 1 69 ? -10.057 -5.564 -10.503 1.00 69.31 69 LYS A C 1
ATOM 561 O O . LYS A 1 69 ? -9.973 -5.679 -11.718 1.00 69.31 69 LYS A O 1
ATOM 566 N N . PHE A 1 70 ? -9.572 -4.505 -9.856 1.00 58.75 70 PHE A N 1
ATOM 567 C CA . PHE A 1 70 ? -8.822 -3.454 -10.543 1.00 58.75 70 PHE A CA 1
ATOM 568 C C . PHE A 1 70 ? -7.546 -4.016 -11.179 1.00 58.75 70 PHE A C 1
ATOM 570 O O . PHE A 1 70 ? -7.271 -3.720 -12.332 1.00 58.75 70 PHE A O 1
ATOM 577 N N . LEU A 1 71 ? -6.805 -4.864 -10.460 1.00 62.88 71 LEU A N 1
ATOM 578 C CA . LEU A 1 71 ? -5.616 -5.525 -10.992 1.00 62.88 71 LEU A CA 1
ATOM 579 C C . LEU A 1 71 ? -5.973 -6.414 -12.186 1.00 62.88 71 LEU A C 1
ATOM 581 O O . LEU A 1 71 ? -5.328 -6.304 -13.218 1.00 62.88 71 LEU A O 1
ATOM 585 N N . GLU A 1 72 ? -7.015 -7.241 -12.096 1.00 70.06 72 GLU A N 1
ATOM 586 C CA . GLU A 1 72 ? -7.488 -8.053 -13.227 1.00 70.06 72 GLU A CA 1
ATOM 587 C C . GLU A 1 72 ? -7.813 -7.200 -14.463 1.00 70.06 72 GLU A C 1
ATOM 589 O O . GLU A 1 72 ? -7.469 -7.579 -15.582 1.00 70.06 72 GLU A O 1
ATOM 594 N N . GLU A 1 73 ? -8.432 -6.033 -14.266 1.00 69.19 73 GLU A N 1
ATOM 595 C CA . GLU A 1 73 ? 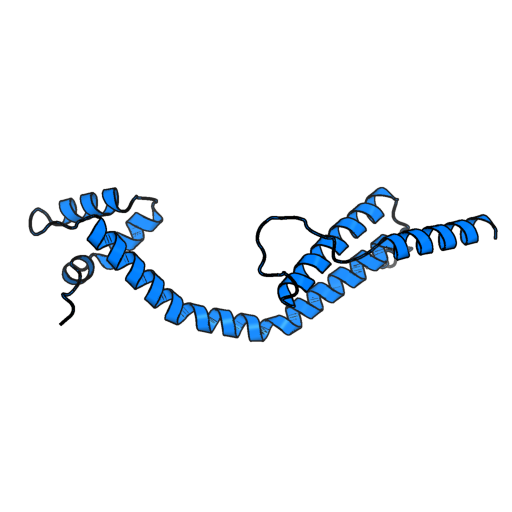-8.772 -5.098 -15.341 1.00 69.19 73 GLU A CA 1
ATOM 596 C C . GLU A 1 73 ? -7.540 -4.396 -15.938 1.00 69.19 73 GLU A C 1
ATOM 598 O O . GLU A 1 73 ? -7.535 -4.097 -17.134 1.00 69.19 73 GLU A O 1
ATOM 603 N N . THR A 1 74 ? -6.495 -4.124 -15.145 1.00 65.06 74 THR A N 1
ATOM 604 C CA . THR A 1 74 ? -5.314 -3.381 -15.618 1.00 65.06 74 THR A CA 1
ATOM 605 C C . THR A 1 74 ? -4.144 -4.254 -16.045 1.00 65.06 74 THR A C 1
ATOM 607 O O . THR A 1 74 ? -3.316 -3.764 -16.808 1.00 65.06 74 THR A O 1
ATOM 610 N N . VAL A 1 75 ? -4.076 -5.532 -15.648 1.00 70.25 75 VAL A N 1
ATOM 611 C CA . VAL A 1 75 ? -2.925 -6.424 -15.910 1.00 70.25 75 VAL A CA 1
ATOM 612 C C . VAL A 1 75 ? -2.505 -6.418 -17.379 1.00 70.25 75 VAL A C 1
ATOM 614 O O . VAL A 1 75 ? -1.319 -6.285 -17.673 1.00 70.25 75 VAL A O 1
ATOM 617 N N . GLU A 1 76 ? -3.445 -6.535 -18.319 1.00 68.81 76 GLU A N 1
ATOM 618 C CA . GLU A 1 76 ? -3.109 -6.553 -19.749 1.00 68.81 76 GLU A CA 1
ATOM 619 C C . GLU A 1 76 ? -2.508 -5.216 -20.211 1.00 68.81 76 GLU A C 1
ATOM 621 O O . GLU A 1 76 ? -1.486 -5.187 -20.902 1.00 68.81 76 GLU A O 1
ATOM 626 N N . SER A 1 77 ? -3.104 -4.102 -19.779 1.00 68.75 77 SER A N 1
ATOM 627 C CA . SER A 1 77 ? -2.616 -2.752 -20.076 1.00 68.75 77 SER A CA 1
ATOM 628 C C . SER A 1 77 ? -1.246 -2.490 -19.444 1.00 68.75 77 SER A C 1
ATOM 630 O O . SER A 1 77 ? -0.362 -1.929 -20.091 1.00 68.75 77 SER A O 1
ATOM 632 N N . ASP A 1 78 ? -1.045 -2.923 -18.202 1.00 68.25 78 ASP A N 1
ATOM 633 C CA . ASP A 1 78 ? 0.199 -2.754 -17.454 1.00 68.25 78 ASP A CA 1
ATOM 634 C C . ASP A 1 78 ? 1.329 -3.584 -18.080 1.00 68.25 78 ASP A C 1
ATOM 636 O O . ASP A 1 78 ? 2.432 -3.076 -18.292 1.00 68.25 78 ASP A O 1
ATOM 640 N N . LEU A 1 79 ? 1.052 -4.834 -18.473 1.00 70.81 79 LEU A N 1
ATOM 641 C CA . LEU A 1 79 ? 2.004 -5.685 -19.195 1.00 70.81 79 LEU A CA 1
ATOM 642 C C . LEU A 1 79 ? 2.363 -5.111 -20.567 1.00 70.81 79 LEU A C 1
ATOM 644 O O . LEU A 1 79 ? 3.531 -5.164 -20.962 1.00 70.81 79 LEU A O 1
ATOM 648 N N . LYS A 1 80 ? 1.387 -4.543 -21.282 1.00 73.75 80 LYS A N 1
ATOM 649 C CA . LYS A 1 80 ? 1.629 -3.864 -22.557 1.00 73.75 80 LYS A CA 1
ATOM 650 C C . LYS A 1 80 ? 2.516 -2.632 -22.370 1.00 73.75 80 LYS A C 1
ATOM 652 O O . LYS A 1 80 ? 3.491 -2.482 -23.097 1.00 73.75 80 LYS A O 1
ATOM 657 N N . CYS A 1 81 ? 2.241 -1.809 -21.362 1.00 69.94 81 CYS A N 1
ATOM 658 C CA . CYS A 1 81 ? 3.065 -0.649 -21.022 1.00 69.94 81 CYS A CA 1
ATOM 659 C C . CYS A 1 81 ? 4.505 -1.063 -20.670 1.00 69.94 81 CYS A C 1
ATOM 661 O O . CYS A 1 81 ? 5.465 -0.503 -21.198 1.00 69.94 81 CYS A O 1
ATOM 663 N N . LEU A 1 82 ? 4.678 -2.107 -19.849 1.00 70.12 82 LEU A N 1
ATOM 664 C CA . LEU A 1 82 ? 6.001 -2.653 -19.527 1.00 70.12 82 LEU A CA 1
ATOM 665 C C . LEU A 1 82 ? 6.737 -3.158 -20.775 1.00 70.12 82 LEU A C 1
ATOM 667 O O . LEU A 1 82 ? 7.945 -2.951 -20.895 1.00 70.12 82 LEU A O 1
ATOM 671 N N . GLN A 1 83 ? 6.028 -3.795 -21.709 1.00 74.12 83 GLN A N 1
ATOM 672 C CA . GLN A 1 83 ? 6.592 -4.238 -22.982 1.00 74.12 83 GLN A CA 1
ATOM 673 C C . GLN A 1 83 ? 7.026 -3.046 -23.851 1.00 74.12 83 GLN A C 1
ATOM 675 O O . GLN A 1 83 ? 8.153 -3.040 -24.334 1.00 74.12 83 GLN A O 1
ATOM 680 N N . GLU A 1 84 ? 6.198 -2.006 -23.977 1.00 75.69 84 GLU A N 1
ATOM 681 C CA . GLU A 1 84 ? 6.529 -0.776 -24.714 1.00 75.69 84 GLU A CA 1
ATOM 682 C C . GLU A 1 84 ? 7.743 -0.051 -24.107 1.00 75.69 84 GLU A C 1
ATOM 684 O O . GLU A 1 84 ? 8.647 0.380 -24.828 1.00 75.69 84 GLU A O 1
ATOM 689 N N . MET A 1 85 ? 7.815 0.031 -22.773 1.00 72.94 85 MET A N 1
ATOM 690 C CA . MET A 1 85 ? 8.977 0.572 -22.066 1.00 72.94 85 MET A CA 1
ATOM 691 C C . MET A 1 85 ? 10.234 -0.261 -22.331 1.00 72.94 85 MET A C 1
ATOM 693 O O . MET A 1 85 ? 11.302 0.305 -22.570 1.00 72.94 85 MET A O 1
ATOM 697 N N . MET A 1 86 ? 10.122 -1.591 -22.304 1.00 75.12 86 MET A N 1
ATOM 698 C CA . MET A 1 86 ? 11.235 -2.495 -22.591 1.00 75.12 86 MET A CA 1
ATOM 699 C C . MET A 1 86 ? 11.727 -2.323 -24.031 1.00 75.12 86 MET A C 1
ATOM 701 O O . MET A 1 86 ? 12.924 -2.152 -24.249 1.00 75.12 86 MET A O 1
ATOM 705 N N . ASP A 1 87 ? 10.820 -2.291 -25.005 1.00 76.19 87 ASP A N 1
ATOM 706 C CA . ASP A 1 87 ? 11.163 -2.112 -26.414 1.00 76.19 87 ASP A CA 1
ATOM 707 C C . ASP A 1 87 ? 11.846 -0.758 -26.644 1.00 76.19 87 ASP A C 1
ATOM 709 O O . ASP A 1 87 ? 12.882 -0.689 -27.311 1.00 76.19 87 ASP A O 1
ATOM 713 N N . PHE A 1 88 ? 11.345 0.311 -26.016 1.00 75.62 88 PHE A N 1
ATOM 714 C CA . PHE A 1 88 ? 11.977 1.628 -26.061 1.00 75.62 88 PHE A CA 1
ATOM 715 C C . PHE A 1 88 ? 13.398 1.607 -25.484 1.00 75.62 88 PHE A C 1
ATOM 717 O O . PHE A 1 88 ? 14.338 2.042 -26.154 1.00 75.62 88 PHE A O 1
ATOM 724 N N . GLN A 1 89 ? 13.592 1.079 -24.270 1.00 75.00 89 GLN A N 1
ATOM 725 C CA . GLN A 1 89 ? 14.924 1.020 -23.657 1.00 75.00 89 GLN A CA 1
ATOM 726 C C . GLN A 1 89 ? 15.876 0.102 -24.442 1.00 75.00 89 GLN A C 1
ATOM 728 O O . GLN A 1 89 ? 17.070 0.385 -24.524 1.00 75.00 89 GLN A O 1
ATOM 733 N N . TYR A 1 90 ? 15.369 -0.952 -25.087 1.00 75.25 90 TYR A N 1
ATOM 734 C CA . TYR A 1 90 ? 16.161 -1.814 -25.963 1.00 75.25 90 TYR A CA 1
ATOM 735 C C . TYR A 1 90 ? 16.663 -1.075 -27.209 1.00 75.25 90 TYR A C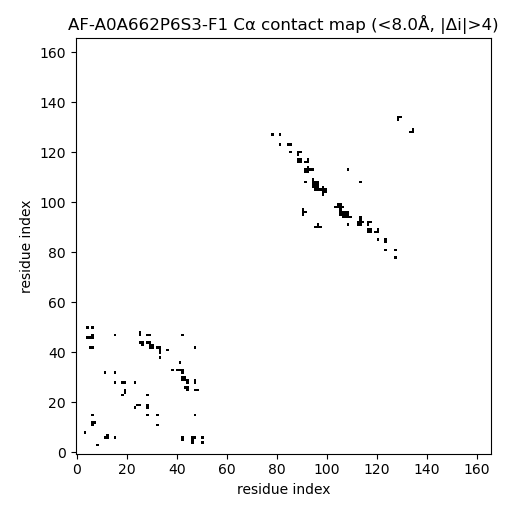 1
ATOM 737 O O . TYR A 1 90 ? 17.834 -1.212 -27.575 1.00 75.25 90 TYR A O 1
ATOM 745 N N . GLN A 1 91 ? 15.830 -0.229 -27.825 1.00 74.44 91 GLN A N 1
ATOM 746 C CA . GLN A 1 91 ? 16.280 0.640 -28.919 1.00 74.44 91 GLN A CA 1
ATOM 747 C C . GLN A 1 91 ? 17.363 1.619 -28.444 1.00 74.44 91 GLN A C 1
ATOM 749 O O . GLN A 1 91 ? 18.417 1.721 -29.079 1.00 74.44 91 GLN A O 1
ATOM 754 N N . GLN A 1 92 ? 17.167 2.250 -27.279 1.00 71.00 92 GLN A N 1
ATOM 755 C CA . GLN A 1 92 ? 18.162 3.143 -26.671 1.00 71.00 92 GLN A CA 1
ATOM 756 C C . GLN A 1 92 ? 19.489 2.407 -26.424 1.00 71.00 92 GLN A C 1
ATOM 758 O O . GLN A 1 92 ? 20.557 2.887 -26.805 1.00 71.00 92 GLN A O 1
ATOM 763 N N . PHE A 1 93 ? 19.443 1.195 -25.868 1.00 71.12 93 PHE A N 1
ATOM 764 C CA . PHE A 1 93 ? 20.624 0.362 -25.642 1.00 71.12 93 PHE A CA 1
ATOM 765 C C . PHE A 1 93 ? 21.365 0.000 -26.939 1.00 71.12 93 PHE A C 1
ATOM 767 O O . PHE A 1 93 ? 22.599 0.009 -26.968 1.00 71.12 93 PHE A O 1
ATOM 774 N N . LYS A 1 94 ? 20.646 -0.243 -28.042 1.00 71.00 94 LYS A N 1
ATOM 775 C CA . LYS A 1 94 ? 21.233 -0.426 -29.383 1.00 71.00 94 LYS A CA 1
ATOM 776 C C . LYS A 1 94 ? 21.787 0.864 -30.001 1.00 71.00 94 LYS A C 1
ATOM 778 O O . LYS A 1 94 ? 22.300 0.831 -31.116 1.00 71.00 94 LYS A O 1
ATOM 783 N N . GLY A 1 95 ? 21.708 1.992 -29.294 1.00 64.75 95 GLY A N 1
ATOM 784 C CA . GLY A 1 95 ? 22.146 3.297 -29.783 1.00 64.75 95 GLY A CA 1
ATOM 785 C C . GLY A 1 95 ? 21.182 3.921 -30.791 1.00 64.75 95 GLY A C 1
ATOM 786 O O . GLY A 1 95 ? 21.572 4.848 -31.494 1.00 64.75 95 GLY A O 1
ATOM 787 N N . ARG A 1 96 ? 19.943 3.419 -30.879 1.00 65.06 96 ARG A N 1
ATOM 788 C CA . ARG A 1 96 ? 18.897 3.912 -31.778 1.00 65.06 96 ARG A CA 1
ATOM 789 C C . ARG A 1 96 ? 17.889 4.723 -30.965 1.00 65.06 96 ARG A C 1
ATOM 791 O O . ARG A 1 96 ? 17.122 4.161 -30.189 1.00 65.06 96 ARG A O 1
ATOM 798 N N . LEU A 1 97 ? 17.866 6.043 -31.136 1.00 65.25 97 LEU A N 1
ATOM 799 C CA . LEU A 1 97 ? 16.729 6.842 -30.676 1.00 65.25 97 LEU A CA 1
ATOM 800 C C . LEU A 1 97 ? 15.600 6.748 -31.710 1.00 65.25 97 LEU A C 1
ATOM 802 O O . LEU A 1 97 ? 15.866 6.860 -32.909 1.00 65.25 97 LEU A O 1
ATOM 806 N N . ALA A 1 98 ? 14.348 6.621 -31.262 1.00 53.69 98 ALA A N 1
ATOM 807 C CA . ALA A 1 98 ? 13.224 7.045 -32.092 1.00 53.69 98 ALA A CA 1
ATOM 808 C C . ALA A 1 98 ? 13.452 8.523 -32.441 1.00 53.69 98 ALA A C 1
ATOM 810 O O . ALA A 1 98 ? 13.817 9.301 -31.557 1.00 53.69 98 ALA A O 1
ATOM 811 N N . ALA A 1 99 ? 13.334 8.874 -33.724 1.00 52.31 99 ALA A N 1
ATOM 812 C CA . ALA A 1 99 ? 13.483 10.249 -34.181 1.00 52.31 99 ALA A CA 1
ATOM 813 C C . ALA A 1 99 ? 12.648 11.168 -33.284 1.00 52.31 99 ALA A C 1
ATOM 815 O O . ALA A 1 99 ? 11.504 10.842 -32.958 1.00 52.31 99 ALA A O 1
ATOM 816 N N . ASP A 1 100 ? 13.244 12.282 -32.861 1.00 49.56 100 ASP A N 1
ATOM 817 C CA . ASP A 1 100 ? 12.519 13.325 -32.146 1.00 49.56 100 ASP A CA 1
ATOM 818 C C . ASP A 1 100 ? 11.243 13.628 -32.948 1.00 49.56 100 ASP A C 1
ATOM 820 O O . ASP A 1 100 ? 11.303 13.696 -34.181 1.00 49.56 100 ASP A O 1
ATOM 824 N N . ILE A 1 101 ? 10.095 13.775 -32.279 1.00 49.53 101 ILE A N 1
ATOM 825 C CA . ILE A 1 101 ? 8.760 13.948 -32.905 1.00 49.53 101 ILE A CA 1
ATOM 826 C C . ILE A 1 101 ? 8.760 15.108 -33.935 1.00 49.53 101 ILE A C 1
ATOM 828 O O . ILE A 1 101 ? 7.919 15.183 -34.827 1.00 49.53 101 ILE A O 1
ATOM 832 N N . SER A 1 102 ? 9.778 15.963 -33.863 1.00 50.22 102 SER A N 1
ATOM 833 C CA . SER A 1 102 ? 10.137 17.071 -34.746 1.00 50.22 102 SER A CA 1
ATOM 834 C C . SER A 1 102 ? 10.841 16.698 -36.071 1.00 50.22 102 SER A C 1
ATOM 836 O O . SER A 1 102 ? 11.319 17.598 -36.759 1.00 50.22 102 SER A O 1
ATOM 838 N N . GLY A 1 103 ? 10.962 15.419 -36.450 1.00 50.22 103 GLY A N 1
ATOM 839 C CA . GLY A 1 103 ? 11.560 15.010 -37.736 1.00 50.22 103 GLY A CA 1
ATOM 840 C C . GLY A 1 103 ? 13.089 15.154 -37.815 1.00 50.22 103 GLY A C 1
ATOM 841 O O . GLY A 1 103 ? 13.651 15.253 -38.906 1.00 50.22 103 GLY A O 1
ATOM 842 N N . GLY A 1 104 ? 13.769 15.187 -36.664 1.00 55.94 104 GLY A N 1
ATOM 843 C CA . GLY A 1 104 ? 15.230 15.271 -36.581 1.00 55.94 104 GLY A CA 1
ATOM 844 C C . GLY A 1 104 ? 15.937 13.950 -36.909 1.00 55.94 104 GLY A C 1
ATOM 845 O O . GLY A 1 104 ? 15.353 12.871 -36.797 1.00 55.94 104 GLY A O 1
ATOM 846 N N . GLN A 1 105 ? 17.218 14.025 -37.295 1.00 55.69 105 GLN A N 1
ATOM 847 C CA . GLN A 1 105 ? 18.030 12.828 -37.539 1.00 55.69 105 GLN A CA 1
ATOM 848 C C . GLN A 1 105 ? 18.159 11.972 -36.263 1.00 55.69 105 GLN A C 1
ATOM 850 O O . GLN A 1 105 ? 18.299 12.525 -35.168 1.00 55.69 105 GLN A O 1
ATOM 855 N N . PRO A 1 106 ? 18.133 10.631 -36.383 1.00 58.22 106 PRO A N 1
ATOM 856 C CA . PRO A 1 106 ? 18.273 9.737 -35.241 1.00 58.22 106 PRO A CA 1
ATOM 857 C C . PRO A 1 106 ? 19.603 9.986 -34.524 1.00 58.22 106 PRO A C 1
ATOM 859 O O . PRO A 1 106 ? 20.680 9.904 -35.114 1.00 58.22 106 PRO A O 1
ATOM 862 N N . LYS A 1 107 ? 19.522 10.307 -33.230 1.00 65.00 107 LYS A N 1
ATOM 863 C CA . LYS A 1 107 ? 20.693 10.559 -32.389 1.00 65.00 107 LYS A CA 1
ATOM 864 C C . LYS A 1 107 ? 21.308 9.231 -31.947 1.00 65.00 107 LYS A C 1
ATOM 866 O O . LYS A 1 107 ? 20.634 8.417 -31.317 1.00 65.00 107 LYS A O 1
ATOM 871 N N . ILE A 1 108 ? 22.593 9.035 -32.237 1.00 66.38 108 ILE A N 1
ATOM 872 C CA . ILE A 1 108 ? 23.376 7.922 -31.686 1.00 66.38 108 ILE A CA 1
ATOM 873 C C . ILE A 1 108 ? 23.684 8.246 -30.221 1.00 66.38 108 ILE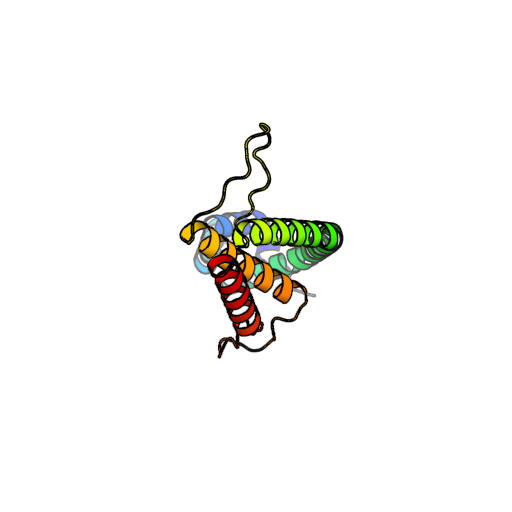 A C 1
ATOM 875 O O . ILE A 1 108 ? 24.286 9.280 -29.924 1.00 66.38 108 ILE A O 1
ATOM 879 N N . LEU A 1 109 ? 23.260 7.377 -29.305 1.00 66.06 109 LEU A N 1
ATOM 880 C CA . LEU A 1 109 ? 23.510 7.549 -27.873 1.00 66.06 109 LEU A CA 1
ATOM 881 C C . LEU A 1 109 ? 24.949 7.206 -27.493 1.00 66.06 109 LEU A C 1
ATOM 883 O O . LEU A 1 109 ? 25.530 6.229 -27.975 1.00 66.06 109 LEU A O 1
ATOM 887 N N . GLY A 1 110 ? 25.496 7.973 -26.552 1.00 71.25 110 GLY A N 1
ATOM 888 C CA . GLY A 1 110 ? 26.796 7.696 -25.957 1.00 71.25 110 GLY A CA 1
ATOM 889 C C . GLY A 1 110 ? 26.765 6.471 -25.037 1.00 71.25 110 GLY A C 1
ATOM 890 O O . GLY A 1 110 ? 25.720 6.060 -24.532 1.00 71.25 110 GLY A O 1
ATOM 891 N N . LEU A 1 111 ? 27.940 5.902 -24.751 1.00 72.56 111 LEU A N 1
ATOM 892 C CA . LEU A 1 111 ? 28.087 4.692 -23.926 1.00 72.56 111 LEU A CA 1
ATOM 893 C C . LEU A 1 111 ? 27.402 4.804 -22.548 1.00 72.56 111 LEU A C 1
ATOM 895 O O . LEU A 1 111 ? 26.801 3.846 -22.071 1.00 72.56 111 LEU A O 1
ATOM 899 N N . LYS A 1 112 ? 27.447 5.989 -21.925 1.00 76.00 112 LYS A N 1
ATOM 900 C CA . LYS A 1 112 ? 26.812 6.252 -20.624 1.00 76.00 112 LYS A CA 1
ATOM 901 C C . LYS A 1 112 ? 25.288 6.108 -20.678 1.00 76.00 112 LYS A C 1
ATOM 903 O O . LYS A 1 112 ? 24.703 5.501 -19.790 1.00 76.00 112 LYS A O 1
ATOM 908 N N . GLU A 1 113 ? 24.657 6.654 -21.713 1.00 72.69 113 GLU A N 1
ATOM 909 C CA . GLU A 1 113 ? 23.199 6.628 -21.899 1.00 72.69 113 GLU A CA 1
ATOM 910 C C . GLU A 1 113 ? 22.724 5.206 -22.228 1.00 72.69 113 GLU A C 1
ATOM 912 O O . GLU A 1 113 ? 21.706 4.750 -21.712 1.00 72.69 113 GLU A O 1
ATOM 917 N N . ARG A 1 114 ? 23.523 4.461 -23.000 1.00 71.12 114 ARG A N 1
ATOM 918 C CA . ARG A 1 114 ? 23.278 3.043 -23.298 1.00 71.12 114 ARG A CA 1
ATOM 919 C C . ARG A 1 114 ? 23.356 2.168 -22.043 1.00 71.12 114 ARG A C 1
ATOM 921 O O . ARG A 1 114 ? 22.481 1.332 -21.844 1.00 71.12 114 ARG A O 1
ATOM 928 N N . ASN A 1 115 ? 24.337 2.392 -21.167 1.00 71.88 115 ASN A N 1
ATOM 929 C CA . ASN A 1 115 ? 24.426 1.673 -19.889 1.00 71.88 115 ASN A CA 1
ATOM 930 C C . ASN A 1 115 ? 23.246 1.999 -18.958 1.00 71.88 115 ASN A C 1
ATOM 932 O O . ASN A 1 115 ? 22.704 1.109 -18.318 1.00 71.88 115 ASN A O 1
ATOM 936 N N . GLN A 1 116 ? 22.778 3.250 -18.935 1.00 77.44 116 GLN A N 1
ATOM 937 C CA . GLN A 1 116 ? 21.573 3.603 -18.175 1.00 77.44 116 GLN A CA 1
ATOM 938 C C . GLN A 1 116 ? 20.313 2.919 -18.721 1.00 77.44 116 GLN A C 1
ATOM 940 O O . GLN A 1 116 ? 19.450 2.515 -17.944 1.00 77.44 116 GLN A O 1
ATOM 945 N N . ALA A 1 117 ? 20.192 2.789 -20.044 1.00 72.50 117 ALA A N 1
ATOM 946 C CA . ALA A 1 117 ? 19.100 2.039 -20.661 1.00 72.50 117 ALA A CA 1
ATOM 947 C C . ALA A 1 117 ? 19.167 0.544 -20.303 1.00 72.50 117 ALA A C 1
ATOM 949 O O . ALA A 1 117 ? 18.139 -0.055 -19.999 1.00 72.50 117 ALA A O 1
ATOM 950 N N . HIS A 1 118 ? 20.371 -0.033 -20.261 1.00 73.38 118 HIS A N 1
ATOM 951 C CA . HIS A 1 118 ? 20.603 -1.398 -19.785 1.00 73.38 118 HIS A CA 1
ATOM 952 C C . HIS A 1 118 ? 20.129 -1.599 -18.337 1.00 73.38 118 HIS A C 1
ATOM 954 O O . HIS A 1 118 ? 19.353 -2.512 -18.072 1.00 73.38 118 HIS A O 1
ATOM 960 N N . ASP A 1 119 ? 20.514 -0.723 -17.409 1.00 74.25 119 ASP A N 1
ATOM 961 C CA . ASP A 1 119 ? 20.115 -0.869 -16.002 1.00 74.25 119 ASP A CA 1
ATOM 962 C C . ASP A 1 119 ? 18.590 -0.759 -15.831 1.00 74.25 119 ASP A C 1
ATOM 964 O O . ASP A 1 119 ? 17.976 -1.511 -15.076 1.00 74.25 119 ASP A O 1
ATOM 968 N N . ARG A 1 120 ? 17.946 0.129 -16.599 1.00 77.31 120 ARG A N 1
ATOM 969 C CA . ARG A 1 120 ? 16.480 0.251 -16.626 1.00 77.31 120 ARG A CA 1
ATOM 970 C C . ARG A 1 120 ? 15.797 -0.985 -17.208 1.00 77.31 120 ARG A C 1
ATOM 972 O O . ARG A 1 120 ? 14.749 -1.373 -16.702 1.00 77.31 120 ARG A O 1
ATOM 979 N N . LEU A 1 121 ? 16.372 -1.607 -18.240 1.00 73.69 121 LEU A N 1
ATOM 980 C CA . LEU A 1 121 ? 15.874 -2.873 -18.791 1.00 73.69 121 LEU A CA 1
ATOM 981 C C . LEU A 1 121 ? 15.882 -3.980 -17.737 1.00 73.69 121 LEU A C 1
ATOM 983 O O . LEU A 1 121 ? 14.894 -4.702 -17.620 1.00 73.69 121 LEU A O 1
ATOM 987 N N . LEU A 1 122 ? 16.956 -4.086 -16.948 1.00 74.00 122 LEU A N 1
ATOM 988 C CA . LEU A 1 122 ? 17.042 -5.070 -15.867 1.00 74.00 122 LEU A CA 1
ATOM 989 C C . LEU A 1 122 ? 15.938 -4.870 -14.830 1.00 74.00 122 LEU A C 1
ATOM 991 O O . LEU A 1 122 ? 15.286 -5.833 -14.439 1.00 74.00 122 LEU A O 1
ATOM 995 N N . GLU A 1 123 ? 15.685 -3.629 -14.416 1.00 75.06 123 GLU A N 1
ATOM 996 C CA . GLU A 1 123 ? 14.611 -3.334 -13.461 1.00 75.06 123 GLU A CA 1
ATOM 997 C C . GLU A 1 123 ? 13.220 -3.653 -14.028 1.00 75.06 123 GLU A C 1
ATOM 999 O O . GLU A 1 123 ? 12.401 -4.263 -13.339 1.00 75.06 123 GLU A O 1
ATOM 1004 N N . ILE A 1 124 ? 12.960 -3.331 -15.300 1.00 74.00 124 ILE A N 1
ATOM 1005 C CA . ILE A 1 124 ? 11.695 -3.683 -15.967 1.00 74.00 124 ILE A CA 1
ATOM 1006 C C . ILE A 1 124 ? 11.513 -5.208 -16.022 1.00 74.00 124 ILE A C 1
ATOM 1008 O O . ILE A 1 124 ? 10.428 -5.709 -15.724 1.00 74.00 124 ILE A O 1
ATOM 1012 N N . LEU A 1 125 ? 12.570 -5.958 -16.354 1.00 69.81 125 LEU A N 1
ATOM 1013 C CA . LEU A 1 125 ? 12.536 -7.422 -16.394 1.00 69.81 125 LEU A CA 1
ATOM 1014 C C . LEU A 1 125 ? 12.295 -8.031 -15.011 1.00 69.81 125 LEU A C 1
ATOM 1016 O O . LEU A 1 125 ? 11.458 -8.922 -14.896 1.00 69.81 125 LEU A O 1
ATOM 1020 N N . LYS A 1 126 ? 12.953 -7.526 -13.960 1.00 73.62 126 LYS A N 1
ATOM 1021 C CA . LYS A 1 126 ? 12.707 -7.955 -12.571 1.00 73.62 126 LYS A CA 1
ATOM 1022 C C . LYS A 1 126 ? 11.249 -7.756 -12.175 1.00 73.62 126 LYS A C 1
ATOM 1024 O O . LYS A 1 126 ? 10.636 -8.661 -11.620 1.00 73.62 126 LYS A O 1
ATOM 1029 N N . VAL A 1 127 ? 10.674 -6.594 -12.491 1.00 71.94 127 VAL A N 1
ATOM 1030 C CA . VAL A 1 127 ? 9.247 -6.342 -12.255 1.00 71.94 127 VAL A CA 1
ATOM 1031 C C . VAL A 1 127 ? 8.410 -7.358 -13.036 1.00 71.94 127 VAL A C 1
ATOM 1033 O O . VAL A 1 127 ? 7.575 -8.029 -12.440 1.00 71.94 127 VAL A O 1
ATOM 1036 N N . LYS A 1 128 ? 8.665 -7.565 -14.331 1.00 65.50 128 LYS A N 1
ATOM 1037 C CA . LYS A 1 128 ? 7.912 -8.533 -15.145 1.00 65.50 128 LYS A CA 1
ATOM 1038 C C . LYS A 1 128 ? 7.996 -9.962 -14.582 1.00 65.50 128 LYS A C 1
ATOM 1040 O O . LYS A 1 128 ? 6.977 -10.642 -14.517 1.00 65.50 128 LYS A O 1
ATOM 1045 N N . PHE A 1 129 ? 9.173 -10.407 -14.135 1.00 64.12 129 PHE A N 1
ATOM 1046 C CA . PHE A 1 129 ? 9.367 -11.718 -13.501 1.00 64.12 129 PHE A CA 1
ATOM 1047 C C . PHE A 1 129 ? 8.616 -11.854 -12.176 1.00 64.12 129 PHE A C 1
ATOM 1049 O O . PHE A 1 129 ? 7.948 -12.871 -11.972 1.00 64.12 129 PHE A O 1
ATOM 1056 N N . ARG A 1 130 ? 8.606 -10.807 -11.344 1.00 66.88 130 ARG A N 1
ATOM 1057 C CA . ARG A 1 130 ? 7.772 -10.749 -10.137 1.00 66.88 130 ARG A CA 1
ATOM 1058 C C . ARG A 1 130 ? 6.295 -10.937 -10.446 1.00 66.88 130 ARG A C 1
ATOM 1060 O O . ARG A 1 130 ? 5.626 -11.735 -9.799 1.00 66.88 130 ARG A O 1
ATOM 1067 N N . TRP A 1 131 ? 5.796 -10.227 -11.455 1.00 64.19 131 TRP A N 1
ATOM 1068 C CA . TRP A 1 131 ? 4.402 -10.324 -11.893 1.00 64.19 131 TRP A CA 1
ATOM 1069 C C . TRP A 1 131 ? 4.054 -11.702 -12.469 1.00 64.19 131 TRP A C 1
ATOM 1071 O O . TRP A 1 131 ? 2.927 -12.160 -12.316 1.00 64.19 131 TRP A O 1
ATOM 1081 N N . MET A 1 132 ? 5.019 -12.390 -13.081 1.00 61.91 132 MET A N 1
ATOM 1082 C CA . MET A 1 132 ? 4.862 -13.767 -13.562 1.00 61.91 132 MET A CA 1
ATOM 1083 C C . MET A 1 132 ? 4.988 -14.824 -12.449 1.00 61.91 132 MET A C 1
ATOM 1085 O O . MET A 1 132 ? 4.899 -16.015 -12.740 1.00 61.91 132 MET A O 1
ATOM 1089 N N . GLY A 1 133 ? 5.207 -14.422 -11.190 1.00 56.22 133 GLY A N 1
ATOM 1090 C CA . GLY A 1 133 ? 5.396 -15.349 -10.069 1.00 56.22 133 GLY A CA 1
ATOM 1091 C C . GLY A 1 133 ? 6.706 -16.137 -10.138 1.00 56.22 133 GLY A C 1
ATOM 1092 O O . GLY A 1 133 ? 6.822 -17.191 -9.521 1.00 56.22 133 GLY A O 1
ATOM 1093 N N . ILE A 1 134 ? 7.683 -15.643 -10.906 1.00 56.91 134 ILE A N 1
ATOM 1094 C CA . ILE A 1 134 ? 9.026 -16.231 -11.031 1.00 56.91 134 ILE A CA 1
ATOM 1095 C C . ILE A 1 134 ? 9.940 -15.744 -9.886 1.00 56.91 134 ILE A C 1
ATOM 1097 O O . ILE A 1 134 ? 11.018 -16.296 -9.669 1.00 56.91 134 ILE A O 1
ATOM 1101 N N . ASP A 1 135 ? 9.478 -14.773 -9.090 1.00 46.97 135 ASP A N 1
ATOM 1102 C CA . ASP A 1 135 ? 10.065 -14.448 -7.790 1.00 46.97 135 ASP A CA 1
ATOM 1103 C C . ASP A 1 135 ? 9.767 -15.608 -6.830 1.00 46.97 135 ASP A C 1
ATOM 1105 O O . ASP A 1 135 ? 8.678 -15.723 -6.265 1.00 46.97 135 ASP A O 1
ATOM 1109 N N . GLY A 1 136 ? 10.742 -16.509 -6.703 1.00 40.12 136 GLY A N 1
ATOM 1110 C CA . GLY A 1 136 ? 10.698 -17.617 -5.766 1.00 40.12 136 GLY A CA 1
ATOM 1111 C C . GLY A 1 136 ? 10.383 -17.131 -4.353 1.00 40.12 136 GLY A C 1
ATOM 1112 O O . GLY A 1 136 ? 10.984 -16.186 -3.846 1.00 40.12 136 GLY A O 1
ATOM 1113 N N . ASP A 1 137 ? 9.457 -17.829 -3.706 1.00 38.19 137 ASP A N 1
ATOM 1114 C CA . ASP A 1 137 ? 9.200 -17.780 -2.271 1.00 38.19 137 ASP A CA 1
ATOM 1115 C C . ASP A 1 137 ? 10.400 -18.354 -1.487 1.00 38.19 137 ASP A C 1
ATOM 1117 O O . ASP A 1 137 ? 10.311 -19.392 -0.835 1.00 38.19 137 ASP A O 1
ATOM 1121 N N . GLN A 1 138 ? 11.573 -17.729 -1.609 1.00 37.47 138 GLN A N 1
ATOM 1122 C CA . GLN A 1 138 ? 12.740 -18.002 -0.777 1.00 37.47 138 GLN A CA 1
ATOM 1123 C C . GLN A 1 138 ? 13.400 -16.678 -0.409 1.00 37.47 138 GLN A C 1
ATOM 1125 O O . GLN A 1 138 ? 13.830 -15.898 -1.255 1.00 37.47 138 GLN A O 1
ATOM 1130 N N . GLY A 1 139 ? 13.395 -16.403 0.894 1.00 32.03 139 GLY A N 1
ATOM 1131 C CA . GLY A 1 139 ? 13.904 -15.171 1.466 1.00 32.03 139 GLY A CA 1
ATOM 1132 C C . GLY A 1 139 ? 15.353 -14.879 1.090 1.00 32.03 139 GLY A C 1
ATOM 1133 O O . GLY A 1 139 ? 16.133 -15.780 0.814 1.00 32.03 139 GLY A O 1
ATOM 1134 N N . ALA A 1 140 ? 15.669 -13.584 1.131 1.00 39.06 140 ALA A N 1
ATOM 1135 C CA . ALA A 1 140 ? 16.998 -12.984 1.231 1.00 39.06 140 ALA A CA 1
ATOM 1136 C C . ALA A 1 140 ? 18.171 -13.986 1.321 1.00 39.06 140 ALA A C 1
ATOM 1138 O O . ALA A 1 140 ? 18.622 -14.334 2.410 1.00 39.06 140 ALA A O 1
ATOM 1139 N N . GLY A 1 141 ? 18.677 -14.422 0.171 1.00 33.28 141 GLY A N 1
ATOM 1140 C CA . GLY A 1 141 ? 19.849 -15.285 0.071 1.00 33.28 141 GLY A CA 1
ATOM 1141 C C . GLY A 1 141 ? 20.115 -15.625 -1.388 1.00 33.28 141 GLY A C 1
ATOM 1142 O O . GLY A 1 141 ? 19.324 -16.330 -1.996 1.00 33.28 141 GLY A O 1
ATOM 1143 N N . ASP A 1 142 ? 21.195 -15.070 -1.936 1.00 36.28 142 ASP A N 1
ATOM 1144 C CA . ASP A 1 142 ? 21.734 -15.307 -3.280 1.00 36.28 142 ASP A CA 1
ATOM 1145 C C . ASP A 1 142 ? 20.751 -15.160 -4.450 1.00 36.28 142 ASP A C 1
ATOM 1147 O O . ASP A 1 142 ? 20.189 -16.113 -4.988 1.00 36.28 142 ASP A O 1
ATOM 1151 N N . ILE A 1 143 ? 20.635 -13.912 -4.914 1.00 39.94 143 ILE A N 1
ATOM 1152 C CA . ILE A 1 143 ? 20.092 -13.583 -6.232 1.00 39.94 143 ILE A CA 1
ATOM 1153 C C . ILE A 1 143 ? 21.041 -14.186 -7.280 1.00 39.94 143 ILE A C 1
ATOM 1155 O O . ILE A 1 143 ? 22.013 -13.557 -7.696 1.00 39.94 143 ILE A O 1
ATOM 1159 N N . LEU A 1 144 ? 20.767 -15.419 -7.700 1.00 38.66 144 LEU A N 1
ATOM 1160 C CA . LEU A 1 144 ? 21.186 -15.898 -9.009 1.00 38.66 144 LEU A CA 1
ATOM 1161 C C . LEU A 1 144 ? 20.440 -15.046 -10.033 1.00 38.66 144 LEU A C 1
ATOM 1163 O O . LEU A 1 144 ? 19.222 -15.152 -10.165 1.00 38.66 144 LEU A O 1
ATOM 1167 N N . ASP A 1 145 ? 21.175 -14.152 -10.691 1.00 40.62 145 ASP A N 1
ATOM 1168 C CA . ASP A 1 145 ? 20.663 -13.313 -11.770 1.00 40.62 145 ASP A CA 1
ATOM 1169 C C . ASP A 1 145 ? 19.983 -14.240 -12.801 1.00 40.62 145 ASP A C 1
ATOM 1171 O O . ASP A 1 145 ? 20.656 -15.095 -13.386 1.00 40.62 145 ASP A O 1
ATOM 1175 N N . PRO A 1 146 ? 18.654 -14.163 -13.001 1.00 41.34 146 PRO A N 1
ATOM 1176 C CA . PRO A 1 146 ? 17.905 -15.171 -13.758 1.00 41.34 146 PRO A CA 1
ATOM 1177 C C . PRO A 1 146 ? 18.185 -15.120 -15.268 1.00 41.34 146 PRO A C 1
ATOM 1179 O O . PRO A 1 146 ? 17.613 -15.891 -16.039 1.00 41.34 146 PRO A O 1
ATOM 1182 N N . VAL A 1 147 ? 19.058 -14.209 -15.707 1.00 41.62 147 VAL A N 1
ATOM 1183 C CA . VAL A 1 147 ? 19.440 -14.021 -17.101 1.00 41.62 147 VAL A CA 1
ATOM 1184 C C . VAL A 1 147 ? 20.963 -14.057 -17.212 1.00 41.62 147 VAL A C 1
ATOM 1186 O O . VAL A 1 147 ? 21.652 -13.132 -16.788 1.00 41.62 147 VAL A O 1
ATOM 1189 N N . ASP A 1 148 ? 21.499 -15.103 -17.845 1.00 46.69 148 ASP A N 1
ATOM 1190 C CA . ASP A 1 148 ? 22.907 -15.137 -18.244 1.00 46.69 148 ASP A CA 1
ATOM 1191 C C . ASP A 1 148 ? 23.131 -14.216 -19.458 1.00 46.69 148 ASP A C 1
ATOM 1193 O O . ASP A 1 148 ? 23.031 -14.599 -20.627 1.00 46.69 148 ASP A O 1
ATOM 1197 N N . LEU A 1 149 ? 23.420 -12.950 -19.161 1.00 45.78 149 LEU A N 1
ATOM 1198 C CA . LEU A 1 149 ? 23.669 -11.894 -20.144 1.00 45.78 149 LEU A CA 1
ATOM 1199 C C . LEU A 1 149 ? 25.063 -11.979 -20.785 1.00 45.78 149 LEU A C 1
ATOM 1201 O O . LEU A 1 149 ? 25.392 -11.157 -21.649 1.00 45.78 149 LEU A O 1
ATOM 1205 N N . SER A 1 150 ? 25.884 -12.974 -20.419 1.00 50.41 150 SER A N 1
ATOM 1206 C CA . SER A 1 150 ? 27.169 -13.221 -21.084 1.00 50.41 150 SER A CA 1
ATOM 1207 C C . SER A 1 150 ? 26.986 -13.461 -22.584 1.00 50.41 150 SER A C 1
ATOM 1209 O O . SER A 1 150 ? 27.820 -13.030 -23.385 1.00 50.41 150 SER A O 1
ATOM 1211 N N . LYS A 1 151 ? 25.844 -14.039 -22.977 1.00 47.28 151 LYS A N 1
ATOM 1212 C CA . LYS A 1 151 ? 25.474 -14.265 -24.373 1.00 47.28 151 LYS A CA 1
ATOM 1213 C C . LYS A 1 151 ? 25.312 -12.956 -25.156 1.00 47.28 151 LYS A C 1
ATOM 1215 O O . LYS A 1 151 ? 25.976 -12.776 -26.172 1.00 47.28 151 LYS A O 1
ATOM 1220 N N . PHE A 1 152 ? 24.550 -11.995 -24.627 1.00 46.09 152 PHE A N 1
ATOM 1221 C CA . PHE A 1 152 ? 24.367 -10.679 -25.258 1.00 46.09 152 PHE A CA 1
ATOM 1222 C C . PHE A 1 152 ? 25.660 -9.859 -25.294 1.00 46.09 152 PHE A C 1
ATOM 1224 O O . PHE A 1 152 ? 25.925 -9.145 -26.260 1.00 46.09 152 PHE A O 1
ATOM 1231 N N . ARG A 1 153 ? 26.499 -9.971 -24.256 1.00 44.62 153 ARG A N 1
ATOM 1232 C CA . ARG A 1 153 ? 27.801 -9.293 -24.206 1.00 44.62 153 ARG A CA 1
ATOM 1233 C C . ARG A 1 153 ? 28.779 -9.830 -25.254 1.00 44.62 153 ARG A C 1
ATOM 1235 O O . ARG A 1 153 ? 29.612 -9.067 -25.741 1.00 44.62 153 ARG A O 1
ATOM 1242 N N . ASN A 1 154 ? 28.699 -11.118 -25.578 1.00 50.41 154 ASN A N 1
ATOM 1243 C CA . ASN A 1 154 ? 29.514 -11.733 -26.622 1.00 50.41 154 ASN A CA 1
ATOM 1244 C C . ASN A 1 154 ? 28.994 -11.371 -28.020 1.00 50.41 154 ASN A C 1
ATOM 1246 O O . ASN A 1 154 ? 29.797 -10.979 -28.859 1.00 50.41 154 ASN A O 1
ATOM 1250 N N . GLU A 1 155 ? 27.676 -11.378 -28.235 1.00 51.22 155 GLU A N 1
ATOM 1251 C CA . GLU A 1 155 ? 27.055 -10.938 -29.496 1.00 51.22 155 GLU A CA 1
ATOM 1252 C C . GLU A 1 155 ? 27.403 -9.473 -29.825 1.00 51.22 155 GLU A C 1
ATOM 1254 O O . GLU A 1 155 ? 27.873 -9.180 -30.919 1.00 51.22 155 GLU A O 1
ATOM 1259 N N . LEU A 1 156 ? 27.323 -8.562 -28.845 1.00 48.88 156 LEU A N 1
ATOM 1260 C CA . LEU A 1 156 ? 27.729 -7.157 -29.013 1.00 48.88 156 LEU A CA 1
ATOM 1261 C C . LEU A 1 156 ? 29.217 -6.972 -29.332 1.00 48.88 156 LEU A C 1
ATOM 1263 O O . LEU A 1 156 ? 29.585 -6.028 -30.028 1.00 48.88 156 LEU A O 1
ATOM 1267 N N . LYS A 1 157 ? 30.090 -7.834 -28.800 1.00 55.62 157 LYS A N 1
ATOM 1268 C CA . LYS A 1 157 ? 31.528 -7.782 -29.101 1.00 55.62 157 LYS A CA 1
ATOM 1269 C C . LYS A 1 157 ? 31.825 -8.231 -30.525 1.00 55.62 157 LYS A C 1
ATOM 1271 O O . LYS A 1 157 ? 32.724 -7.665 -31.137 1.00 55.62 157 LYS A O 1
ATOM 1276 N N . GLU A 1 158 ? 31.102 -9.225 -31.028 1.00 61.31 158 GLU A N 1
ATOM 1277 C CA . GLU A 1 158 ? 31.245 -9.687 -32.409 1.00 61.31 158 GLU A CA 1
ATOM 1278 C C . GLU A 1 158 ? 30.672 -8.653 -33.393 1.00 61.31 158 GLU A C 1
ATOM 1280 O O . GLU A 1 158 ? 31.391 -8.240 -34.299 1.00 61.31 158 GLU A O 1
ATOM 1285 N N . GLU A 1 159 ? 29.485 -8.089 -33.131 1.00 52.00 159 GLU A N 1
ATOM 1286 C CA . GLU A 1 159 ? 28.919 -6.991 -33.941 1.00 52.00 159 GLU A CA 1
ATOM 1287 C C . GLU A 1 159 ? 29.849 -5.761 -33.994 1.00 52.00 159 GLU A C 1
ATOM 1289 O O . GLU A 1 159 ? 30.005 -5.120 -35.035 1.00 52.00 159 GLU A O 1
ATOM 1294 N N . MET A 1 160 ? 30.519 -5.427 -32.883 1.00 48.53 160 MET A N 1
ATOM 1295 C CA . MET A 1 160 ? 31.486 -4.324 -32.847 1.00 48.53 160 MET A CA 1
ATOM 1296 C C . MET A 1 160 ? 32.806 -4.630 -33.567 1.00 48.53 160 MET A C 1
ATOM 1298 O O . MET A 1 160 ? 33.427 -3.700 -34.081 1.00 48.53 160 MET A O 1
ATOM 1302 N N . LYS A 1 161 ? 33.249 -5.894 -33.614 1.00 56.12 161 LYS A N 1
ATOM 1303 C CA . LYS A 1 161 ? 34.431 -6.303 -34.393 1.00 56.12 161 LYS A CA 1
ATOM 1304 C C . LYS A 1 161 ? 34.149 -6.279 -35.891 1.00 56.12 161 LYS A C 1
ATOM 1306 O O . LYS A 1 161 ? 35.006 -5.847 -36.655 1.00 56.12 161 LYS A O 1
ATOM 1311 N N . GLU A 1 162 ? 32.963 -6.717 -36.308 1.00 55.81 162 GLU A N 1
ATOM 1312 C CA . GLU A 1 162 ? 32.542 -6.672 -37.711 1.00 55.81 162 GLU A CA 1
ATOM 1313 C C . GLU A 1 162 ? 32.445 -5.228 -38.218 1.00 55.81 162 GLU A C 1
ATOM 1315 O O . GLU A 1 162 ? 32.942 -4.925 -39.298 1.00 55.81 162 GLU A O 1
ATOM 1320 N N . ALA A 1 163 ? 31.929 -4.307 -37.398 1.00 50.78 163 ALA A N 1
ATOM 1321 C CA . ALA A 1 163 ? 31.868 -2.880 -37.723 1.00 50.78 163 ALA A CA 1
ATOM 1322 C C . ALA A 1 163 ? 33.236 -2.161 -37.755 1.00 50.78 163 ALA A C 1
ATOM 1324 O O . ALA A 1 163 ? 33.305 -1.019 -38.202 1.00 50.78 163 ALA A O 1
ATOM 1325 N N . GLN A 1 164 ? 34.311 -2.784 -37.253 1.00 47.53 164 GLN A N 1
ATOM 1326 C CA .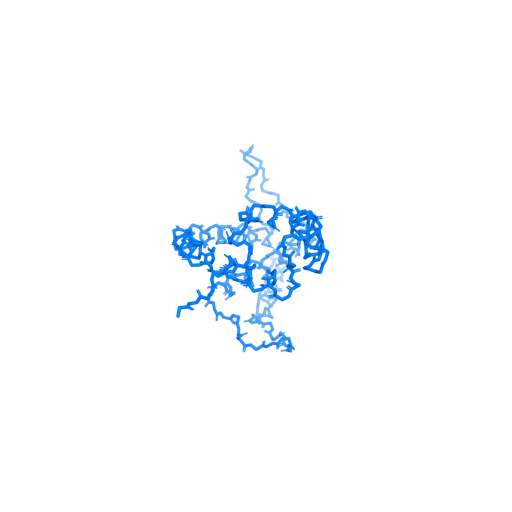 GLN A 1 164 ? 35.676 -2.233 -37.284 1.00 47.53 164 GLN A CA 1
ATOM 1327 C C . GLN A 1 164 ? 36.549 -2.811 -38.409 1.00 47.53 164 GLN A C 1
ATOM 1329 O O . GLN A 1 164 ? 37.591 -2.231 -38.710 1.00 47.53 164 GLN A O 1
ATOM 1334 N N . ASN A 1 165 ? 36.142 -3.929 -39.019 1.00 49.91 165 ASN A N 1
ATOM 1335 C CA . ASN A 1 165 ? 36.896 -4.633 -40.063 1.00 49.91 165 ASN A CA 1
ATOM 1336 C C . ASN A 1 165 ? 36.257 -4.542 -41.466 1.00 49.91 165 ASN A C 1
ATOM 1338 O O . ASN A 1 165 ? 36.763 -5.180 -42.391 1.00 49.91 165 ASN A O 1
ATOM 1342 N N . GLY A 1 166 ? 35.169 -3.783 -41.625 1.00 42.25 166 GLY A N 1
ATOM 1343 C CA . GLY A 1 166 ? 34.553 -3.427 -42.912 1.00 42.25 166 GLY A CA 1
ATOM 1344 C C . GLY A 1 166 ? 34.669 -1.937 -43.189 1.00 42.25 166 GLY A C 1
ATOM 1345 O O . GLY A 1 166 ? 34.821 -1.587 -44.379 1.00 42.25 166 GLY A O 1
#

Mean predicted aligned error: 15.86 Å